Protein AF-A0A9J6FAS6-F1 (afdb_monomer)

Radius of gyration: 28.29 Å; Cα contacts (8 Å, |Δi|>4): 16; chains: 1; bounding box: 82×71×47 Å

Secondary structure (DSSP, 8-state):
-----------------S-S---GGG--TTTS-TTT-S----SS-SS-SSPPGGGGGGGGG-PPPHHHHHHHHHHHHHH-PSS--------SHHHHTGGGG--------------

pLDDT: mean 72.83, std 25.68, range [26.97, 98.38]

Mean predicted aligned error: 15.46 Å

Structure (mmCIF, N/CA/C/O backbone):
data_AF-A0A9J6FAS6-F1
#
_entry.id   AF-A0A9J6FAS6-F1
#
loop_
_atom_site.group_PDB
_atom_site.id
_atom_site.type_symbol
_atom_site.label_atom_id
_atom_site.label_alt_id
_atom_site.label_comp_id
_atom_site.label_asym_id
_atom_site.label_entity_id
_atom_site.label_seq_id
_atom_site.pdbx_PDB_ins_code
_atom_site.Cartn_x
_atom_site.Cartn_y
_atom_site.Cartn_z
_atom_site.occupancy
_atom_site.B_iso_or_equiv
_atom_site.auth_seq_id
_atom_site.auth_comp_id
_atom_site.auth_asym_id
_atom_site.auth_atom_id
_atom_site.pdbx_PDB_model_num
ATOM 1 N N . MET A 1 1 ? -60.799 27.774 21.006 1.00 33.34 1 MET A N 1
ATOM 2 C CA . MET A 1 1 ? -61.215 27.106 22.258 1.00 33.34 1 MET A CA 1
ATOM 3 C C . MET A 1 1 ? -61.602 25.687 21.868 1.00 33.34 1 MET A C 1
ATOM 5 O O . MET A 1 1 ? -62.502 25.570 21.056 1.00 33.34 1 MET A O 1
ATOM 9 N N . CYS A 1 2 ? -60.931 24.598 22.231 1.00 26.97 2 CYS A N 1
ATOM 10 C CA . CYS A 1 2 ? -59.870 24.310 23.202 1.00 26.97 2 CYS A CA 1
ATOM 11 C C . CYS A 1 2 ? -58.965 23.235 22.555 1.00 26.97 2 CYS A C 1
ATOM 13 O O . CYS A 1 2 ? -59.469 22.343 21.884 1.00 26.97 2 CYS A O 1
ATOM 15 N N . ASP A 1 3 ? -57.662 23.472 22.449 1.00 27.91 3 ASP A N 1
ATOM 16 C CA . ASP A 1 3 ? -56.628 23.131 23.443 1.00 27.91 3 ASP A CA 1
ATOM 17 C C . ASP A 1 3 ? -56.068 21.719 23.192 1.00 27.91 3 ASP A C 1
ATOM 19 O O . ASP A 1 3 ? -56.633 20.706 23.597 1.00 27.91 3 ASP A O 1
ATOM 23 N N . LEU A 1 4 ? -54.976 21.681 22.423 1.00 36.38 4 LEU A N 1
ATOM 24 C CA . LEU A 1 4 ? -54.203 20.486 22.104 1.00 36.38 4 LEU A CA 1
ATOM 25 C C . LEU A 1 4 ? -52.905 20.543 22.915 1.00 36.38 4 LEU A C 1
ATOM 27 O O . LEU A 1 4 ? -51.824 20.819 22.400 1.00 36.38 4 LEU A O 1
ATOM 31 N N . SER A 1 5 ? -53.032 20.347 24.219 1.00 35.84 5 SER A N 1
ATOM 32 C CA . SER A 1 5 ? -51.909 20.202 25.129 1.00 35.84 5 SER A CA 1
ATOM 33 C C . SER A 1 5 ? -51.978 18.810 25.746 1.00 35.84 5 SER A C 1
ATOM 35 O O . SER A 1 5 ? -52.848 18.537 26.557 1.00 35.84 5 SER A O 1
ATOM 37 N N . LEU A 1 6 ? -51.073 17.911 25.340 1.00 36.94 6 LEU A N 1
ATOM 38 C CA . LEU A 1 6 ? -50.479 16.923 26.243 1.00 36.94 6 LEU A CA 1
ATOM 39 C C . LEU A 1 6 ? -49.235 16.279 25.600 1.00 36.94 6 LEU A C 1
ATOM 41 O O . LEU A 1 6 ? -49.314 15.579 24.595 1.00 36.94 6 LEU A O 1
ATOM 45 N N . LEU A 1 7 ? -48.102 16.498 26.276 1.00 38.00 7 LEU A N 1
ATOM 46 C CA . LEU A 1 7 ? -46.888 15.671 26.288 1.00 38.00 7 LEU A CA 1
ATOM 47 C C . LEU A 1 7 ? -45.908 15.789 25.106 1.00 38.00 7 LEU A C 1
ATOM 49 O O . LEU A 1 7 ? -45.524 14.804 24.487 1.00 38.00 7 LEU A O 1
ATOM 53 N N . CYS A 1 8 ? -45.344 16.985 24.924 1.00 27.95 8 CYS A N 1
ATOM 54 C CA . CYS A 1 8 ? -43.930 17.105 24.553 1.00 27.95 8 CYS A CA 1
ATOM 55 C C . CYS A 1 8 ? -43.226 17.974 25.604 1.00 27.95 8 CYS A C 1
ATOM 57 O O . CYS A 1 8 ? -43.076 19.187 25.467 1.00 27.95 8 CYS A O 1
ATOM 59 N N . GLY A 1 9 ? -42.903 17.342 26.733 1.00 29.62 9 GLY A N 1
ATOM 60 C CA . GLY A 1 9 ? -42.184 17.959 27.837 1.00 29.62 9 GLY A CA 1
ATOM 61 C C . GLY A 1 9 ? -40.688 18.019 27.549 1.00 29.62 9 GLY A C 1
ATOM 62 O O . GLY A 1 9 ? -40.004 17.006 27.606 1.00 29.62 9 GLY A O 1
ATOM 63 N N . ALA A 1 10 ? -40.214 19.232 27.274 1.00 37.62 10 ALA A N 1
ATOM 64 C CA . ALA A 1 10 ? -38.927 19.771 27.704 1.00 37.62 10 ALA A CA 1
ATOM 65 C C . ALA A 1 10 ? -37.673 18.887 27.520 1.00 37.62 10 ALA A C 1
ATOM 67 O O . ALA A 1 10 ? -37.137 18.323 28.469 1.00 37.62 10 ALA A O 1
ATOM 68 N N . ALA A 1 11 ? -37.081 18.953 26.329 1.00 37.53 11 ALA A N 1
ATOM 69 C CA . ALA A 1 11 ? -35.626 18.969 26.202 1.00 37.53 11 ALA A CA 1
ATOM 70 C C . ALA A 1 11 ? -35.247 20.081 25.219 1.00 37.53 11 ALA A C 1
ATOM 72 O O . ALA A 1 11 ? -35.283 19.922 24.004 1.00 37.53 11 ALA A O 1
ATOM 73 N N . GLN A 1 12 ? -35.016 21.246 25.819 1.00 36.06 12 GLN A N 1
ATOM 74 C CA . GLN A 1 12 ? -34.315 22.436 25.342 1.00 36.06 12 GLN A CA 1
ATOM 75 C C . GLN A 1 12 ? -33.721 22.349 23.931 1.00 36.06 12 GLN A C 1
ATOM 77 O O . GLN A 1 12 ? -32.871 21.510 23.631 1.00 36.06 12 GLN A O 1
ATOM 82 N N . GLY A 1 13 ? -34.136 23.309 23.105 1.00 38.50 13 GLY A N 1
ATOM 83 C CA . GLY A 1 13 ? -33.639 23.517 21.760 1.00 38.50 13 GLY A CA 1
ATOM 84 C C . GLY A 1 13 ? -32.120 23.435 21.663 1.00 38.50 13 GLY A C 1
ATOM 85 O O . GLY A 1 13 ? -31.380 24.181 22.300 1.00 38.50 13 GLY A O 1
ATOM 86 N N . LYS A 1 14 ? -31.675 22.555 20.777 1.00 34.41 14 LYS A N 1
ATOM 87 C CA . LYS A 1 14 ? -30.473 22.771 19.992 1.00 34.41 14 LYS A CA 1
ATOM 88 C C . LYS A 1 14 ? -30.891 22.554 18.554 1.00 34.41 14 LYS A C 1
ATOM 90 O O . LYS A 1 14 ? -31.167 21.435 18.133 1.00 34.41 14 LYS A O 1
ATOM 95 N N . THR A 1 15 ? -30.998 23.658 17.826 1.00 30.41 15 THR A N 1
ATOM 96 C CA . THR A 1 15 ? -30.795 23.666 16.382 1.00 30.41 15 THR A CA 1
ATOM 97 C C . THR A 1 15 ? -29.662 22.696 16.072 1.00 30.41 15 THR A C 1
ATOM 99 O O . THR A 1 15 ? -28.583 22.812 16.656 1.00 30.41 15 THR A O 1
ATOM 102 N N . PHE A 1 16 ? -29.925 21.703 15.223 1.00 35.41 16 PHE A N 1
ATOM 103 C CA . PHE A 1 16 ? -28.904 20.783 14.738 1.00 35.41 16 PHE A CA 1
ATOM 104 C C . PHE A 1 16 ? -27.996 21.586 13.801 1.00 35.41 16 PHE A C 1
ATOM 106 O O . PHE A 1 16 ? -28.146 21.589 12.583 1.00 35.41 16 PHE A O 1
ATOM 113 N N . GLU A 1 17 ? -27.129 22.399 14.397 1.00 33.84 17 GLU A N 1
ATOM 114 C CA . GLU A 1 17 ? -26.120 23.155 13.691 1.00 33.84 17 GLU A CA 1
ATOM 115 C C . GLU A 1 17 ? -25.129 22.122 13.165 1.00 33.84 17 GLU A C 1
ATOM 117 O O . GLU A 1 17 ? -24.425 21.457 13.927 1.00 33.84 17 GLU A O 1
ATOM 122 N N . ALA A 1 18 ? -25.126 21.942 11.846 1.00 38.25 18 ALA A N 1
ATOM 123 C CA . ALA A 1 18 ? -24.199 21.103 11.101 1.00 38.25 18 ALA A CA 1
ATOM 124 C C . ALA A 1 18 ? -22.767 21.676 11.160 1.00 38.25 18 ALA A C 1
ATOM 126 O O . ALA A 1 18 ? -22.158 22.000 10.141 1.00 38.25 18 ALA A O 1
ATOM 127 N N . ARG A 1 19 ? -22.241 21.870 12.372 1.00 38.19 19 ARG A N 1
ATOM 128 C CA . ARG A 1 19 ? -20.938 22.481 12.627 1.00 38.19 19 ARG A CA 1
ATOM 129 C C . ARG A 1 19 ? -20.205 21.899 13.833 1.00 38.19 19 ARG A C 1
ATOM 131 O O . ARG A 1 19 ? -19.267 22.515 14.335 1.00 38.19 19 ARG A O 1
ATOM 138 N N . GLU A 1 20 ? -20.519 20.677 14.246 1.00 44.28 20 GLU A N 1
ATOM 139 C CA . GLU A 1 20 ? -19.488 19.875 14.901 1.00 44.28 20 GLU A CA 1
ATOM 140 C C . GLU A 1 20 ? -18.571 19.340 13.801 1.00 44.28 20 GLU A C 1
ATOM 142 O O . GLU A 1 20 ? -18.921 18.433 13.050 1.00 44.28 20 GLU A O 1
ATOM 147 N N . LYS A 1 21 ? -17.402 19.973 13.644 1.00 41.59 21 LYS A N 1
ATOM 148 C CA . LYS A 1 21 ? -16.320 19.463 12.796 1.00 41.59 21 LYS A CA 1
ATOM 149 C C . LYS A 1 21 ? -16.129 17.980 13.125 1.00 41.59 21 LYS A C 1
ATOM 151 O O . LYS A 1 21 ? -15.761 17.664 14.255 1.00 41.59 21 LYS A O 1
ATOM 156 N N . CYS A 1 22 ? -16.344 17.093 12.152 1.00 39.12 22 CYS A N 1
ATOM 157 C CA . CYS A 1 22 ? -15.929 15.695 12.233 1.00 39.12 22 CYS A CA 1
ATOM 158 C C . CYS A 1 22 ? -14.404 15.645 12.372 1.00 39.12 22 CYS A C 1
ATOM 160 O O . CYS A 1 22 ? -13.681 15.542 11.385 1.00 39.12 22 CYS A O 1
ATOM 162 N N . HIS A 1 23 ? -13.909 15.771 13.600 1.00 47.03 23 HIS A N 1
ATOM 163 C CA . HIS A 1 23 ? -12.532 15.467 13.929 1.00 47.03 23 HIS A CA 1
ATOM 164 C C . HIS A 1 23 ? -12.487 13.983 14.318 1.00 47.03 23 HIS A C 1
ATOM 166 O O . HIS A 1 23 ? -13.136 13.596 15.295 1.00 47.03 23 HIS A O 1
ATOM 172 N N . PRO A 1 24 ? -11.766 13.130 13.573 1.00 49.72 24 PRO A N 1
ATOM 173 C CA . PRO A 1 24 ? -11.786 11.678 13.769 1.00 49.72 24 PRO A CA 1
ATOM 174 C C . PRO A 1 24 ? -11.227 11.212 15.123 1.00 49.72 24 PRO A C 1
ATOM 176 O O . PRO A 1 24 ? -11.380 10.054 15.489 1.00 49.72 24 PRO A O 1
ATOM 179 N N . SER A 1 25 ? -10.632 12.111 15.910 1.00 53.31 25 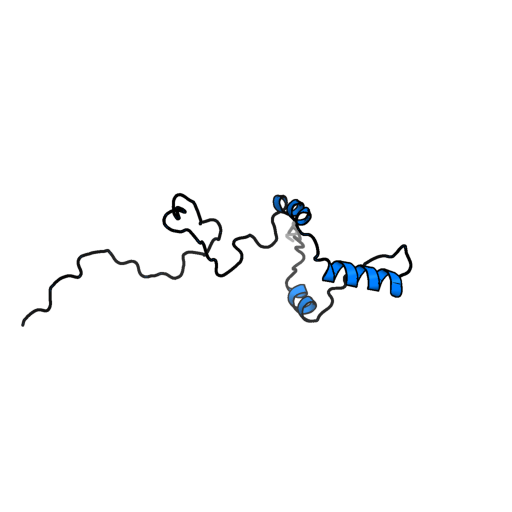SER A N 1
ATOM 180 C CA . SER A 1 25 ? -10.036 11.809 17.217 1.00 53.31 25 SER A CA 1
ATOM 181 C C . SER A 1 25 ? -11.031 11.737 18.388 1.00 53.31 25 SER A C 1
ATOM 183 O O . SER A 1 25 ? -10.603 11.723 19.539 1.00 53.31 25 SER A O 1
ATOM 185 N N . LEU A 1 26 ? -12.344 11.783 18.140 1.00 55.09 26 LEU A N 1
ATOM 186 C CA . LEU A 1 26 ? -13.363 11.906 19.199 1.00 55.09 26 LEU A CA 1
ATOM 187 C C . LEU A 1 26 ? -14.007 10.580 19.625 1.00 55.09 26 LEU A C 1
ATOM 189 O O . LEU A 1 26 ? -14.840 10.574 20.536 1.00 55.09 26 LEU A O 1
ATOM 193 N N . ALA A 1 27 ? -13.625 9.465 19.005 1.00 64.12 27 ALA A N 1
ATOM 194 C CA . ALA A 1 27 ? -14.034 8.142 19.452 1.00 64.12 27 ALA A CA 1
ATOM 195 C C . ALA A 1 27 ? -13.235 7.747 20.705 1.00 64.12 27 ALA A C 1
ATOM 197 O O . ALA A 1 27 ? -12.209 7.083 20.619 1.00 64.12 27 ALA A O 1
ATOM 198 N N . SER A 1 28 ? -13.676 8.215 21.873 1.00 74.44 28 SER A N 1
ATOM 199 C CA . SER A 1 28 ? -13.130 7.782 23.161 1.00 74.44 28 SER A CA 1
ATOM 200 C C . SER A 1 28 ? -14.017 6.709 23.781 1.00 74.44 28 SER A C 1
ATOM 202 O O . SER A 1 28 ? -15.242 6.795 23.691 1.00 74.44 28 SER A O 1
ATOM 204 N N . GLU A 1 29 ? -13.412 5.746 24.477 1.00 82.19 29 GLU A N 1
ATOM 205 C CA . GLU A 1 29 ? -14.135 4.678 25.188 1.00 82.19 29 GLU A CA 1
A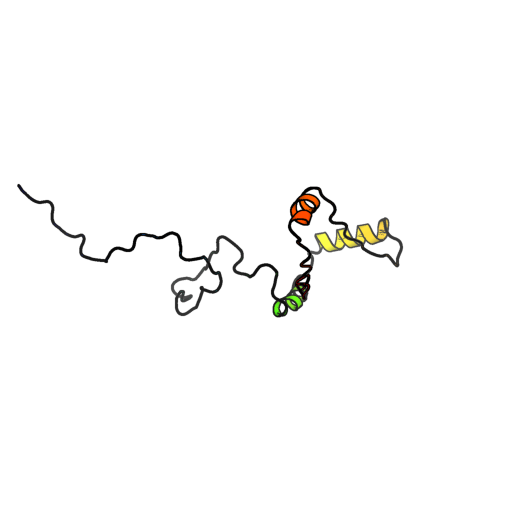TOM 206 C C . GLU A 1 29 ? -15.156 5.233 26.191 1.00 82.19 29 GLU A C 1
ATOM 208 O O . GLU A 1 29 ? -16.245 4.692 26.345 1.00 82.19 29 GLU A O 1
ATOM 213 N N . LYS A 1 30 ? -14.856 6.384 26.811 1.00 87.62 30 LYS A N 1
ATOM 214 C CA . LYS A 1 30 ? -15.785 7.077 27.720 1.00 87.62 3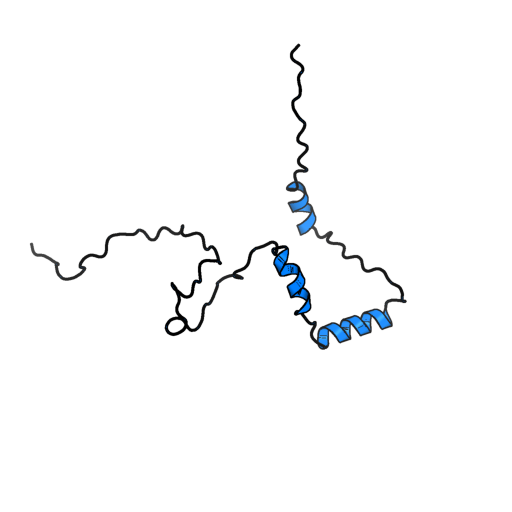0 LYS A CA 1
ATOM 215 C C . LYS A 1 30 ? -17.088 7.493 27.033 1.00 87.62 30 LYS A C 1
ATOM 217 O O . LYS A 1 30 ? -18.127 7.548 27.682 1.00 87.62 30 LYS A O 1
ATOM 222 N N . ARG A 1 31 ? -17.028 7.849 25.745 1.00 90.25 31 ARG A N 1
ATOM 223 C CA . ARG A 1 31 ? -18.185 8.314 24.965 1.00 90.25 31 ARG A CA 1
ATOM 224 C C . ARG A 1 31 ? -18.849 7.176 24.193 1.00 90.25 31 ARG A C 1
ATOM 226 O O . ARG A 1 31 ? -20.066 7.197 24.030 1.00 90.25 31 ARG A O 1
ATOM 233 N N . TYR A 1 32 ? -18.062 6.198 23.755 1.00 90.75 32 TYR A N 1
ATOM 234 C CA . TYR A 1 32 ? -18.516 5.047 22.984 1.00 90.75 32 TYR A CA 1
ATOM 235 C C . TYR A 1 32 ? -17.967 3.749 23.596 1.00 90.75 32 TYR A C 1
ATOM 237 O O . TYR A 1 32 ? -16.988 3.203 23.087 1.00 90.75 32 TYR A O 1
ATOM 245 N N . PRO A 1 33 ? -18.566 3.269 24.702 1.00 93.12 33 PRO A N 1
ATOM 246 C CA . PRO A 1 33 ? -18.175 2.003 25.316 1.00 93.12 33 PRO A CA 1
ATOM 247 C C . PRO A 1 33 ? -18.508 0.825 24.394 1.00 93.12 33 PRO A C 1
ATOM 249 O O . PRO A 1 33 ? -19.561 0.819 23.746 1.00 93.12 33 PRO A O 1
ATOM 252 N N . SER A 1 34 ? -17.626 -0.174 24.342 1.00 92.88 34 SER A N 1
ATOM 253 C CA . SER A 1 34 ? -17.723 -1.310 23.415 1.00 92.88 34 SER A CA 1
ATOM 254 C C . SER A 1 34 ? -18.925 -2.214 23.699 1.00 92.88 34 SER A C 1
ATOM 256 O O . SER A 1 34 ? -19.476 -2.791 22.764 1.00 92.88 34 SER A O 1
ATOM 258 N N . GLU A 1 35 ? -19.403 -2.275 24.948 1.00 94.25 35 GLU A N 1
ATOM 259 C CA . GLU A 1 35 ? -20.595 -3.045 25.324 1.00 94.25 35 GLU A CA 1
ATOM 260 C C . GLU A 1 35 ? -21.864 -2.501 24.655 1.00 94.25 35 GLU A C 1
ATOM 262 O O . GLU A 1 35 ? -22.795 -3.251 24.367 1.00 94.25 35 GLU A O 1
ATOM 267 N N . ARG A 1 36 ? -21.908 -1.186 24.402 1.00 95.88 36 ARG A N 1
ATOM 268 C CA . ARG A 1 36 ? -23.055 -0.506 23.781 1.00 95.88 36 ARG A CA 1
ATOM 269 C C . ARG A 1 36 ? -22.832 -0.205 22.301 1.00 95.88 36 ARG A C 1
ATOM 271 O O . ARG A 1 36 ? -23.790 -0.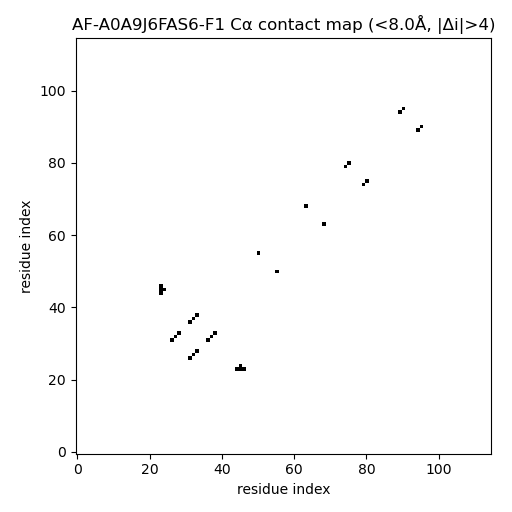191 21.532 1.00 95.88 36 ARG A O 1
ATOM 278 N N . PHE A 1 37 ? -21.587 0.053 21.912 1.00 94.06 37 PHE A N 1
ATOM 279 C CA . PHE A 1 37 ? -21.180 0.399 20.554 1.00 94.06 37 PHE A CA 1
ATOM 280 C C . PHE A 1 37 ? -20.105 -0.587 20.071 1.00 94.06 37 PHE A C 1
ATOM 282 O O . PHE A 1 37 ? -18.933 -0.223 19.983 1.00 94.06 37 PHE A O 1
ATOM 289 N N . PRO A 1 38 ? -20.482 -1.836 19.740 1.00 93.81 38 PRO A N 1
ATOM 290 C CA . PRO A 1 38 ? -19.525 -2.878 19.359 1.00 93.81 38 PRO A CA 1
ATOM 291 C C . PRO A 1 38 ? -18.829 -2.599 18.019 1.00 93.81 38 PRO A C 1
ATOM 293 O O . PRO A 1 38 ? -17.798 -3.195 17.718 1.00 93.81 38 PRO A O 1
ATOM 296 N N . VAL A 1 39 ? -19.392 -1.704 17.201 1.00 94.06 39 VAL A N 1
ATOM 297 C CA . VAL A 1 39 ? -18.851 -1.315 15.898 1.00 94.06 39 VAL A CA 1
ATOM 298 C C . VAL A 1 39 ? -18.880 0.203 15.767 1.00 94.06 39 VAL A C 1
ATOM 300 O O . VAL A 1 39 ? -19.935 0.826 15.893 1.00 94.06 39 VAL A O 1
ATOM 303 N N . LEU A 1 40 ? -17.723 0.788 15.453 1.00 91.69 40 LEU A N 1
ATOM 304 C CA . LEU A 1 40 ? -17.591 2.193 15.078 1.00 91.69 40 LEU A CA 1
ATOM 305 C C . LEU A 1 40 ? -17.360 2.289 13.569 1.00 91.69 40 LEU A C 1
ATOM 307 O O . LEU A 1 40 ? -16.288 1.955 13.070 1.00 91.69 40 LEU A O 1
ATOM 311 N N . ALA A 1 41 ? -18.383 2.734 12.842 1.00 93.00 41 ALA A N 1
ATOM 312 C CA . ALA A 1 41 ? -18.315 2.937 11.401 1.00 93.00 41 ALA A CA 1
ATOM 313 C C . ALA A 1 41 ? -18.085 4.419 11.081 1.00 93.00 41 ALA A C 1
ATOM 315 O O . ALA A 1 41 ? -18.844 5.283 11.518 1.00 93.00 41 ALA A O 1
ATOM 316 N N . PHE A 1 42 ? -17.049 4.710 10.295 1.00 89.44 42 PHE A N 1
ATOM 317 C CA . PHE A 1 42 ? -16.696 6.065 9.879 1.00 89.44 42 PHE A CA 1
ATOM 318 C C . PHE A 1 42 ? -16.933 6.240 8.377 1.00 89.44 42 PHE A C 1
ATOM 320 O O . PHE A 1 42 ? -16.626 5.352 7.587 1.00 89.44 42 PHE A O 1
ATOM 327 N N . VAL A 1 43 ? -17.446 7.408 7.976 1.00 91.94 43 VAL A N 1
ATOM 328 C CA . VAL A 1 43 ? -17.676 7.754 6.556 1.00 91.94 43 VAL A CA 1
AT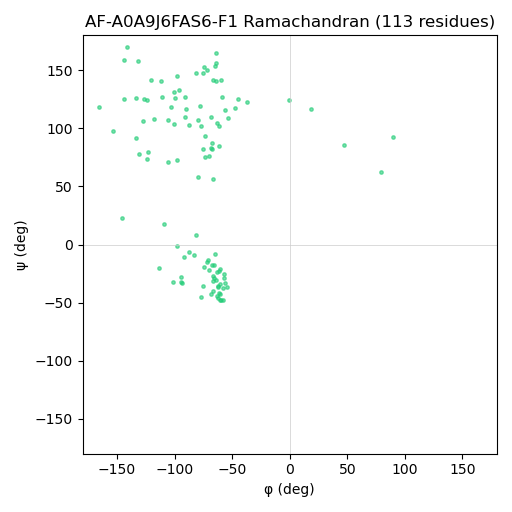OM 329 C C . VAL A 1 43 ? -16.354 7.964 5.797 1.00 91.94 43 VAL A C 1
ATOM 331 O O . VAL A 1 43 ? -16.302 7.831 4.578 1.00 91.94 43 VAL A O 1
ATOM 334 N N . GLY A 1 44 ? -15.270 8.264 6.514 1.00 90.06 44 GLY A N 1
ATOM 335 C CA . GLY A 1 44 ? -13.916 8.368 5.978 1.00 90.06 44 GLY A CA 1
ATOM 336 C C . GLY A 1 44 ? -12.896 7.786 6.950 1.00 90.06 44 GLY A C 1
ATOM 337 O O . GLY A 1 44 ? -13.226 7.485 8.097 1.00 90.06 44 GLY A O 1
ATOM 338 N N . ALA A 1 45 ? -11.652 7.628 6.495 1.00 89.50 45 ALA A N 1
ATOM 339 C CA . ALA A 1 45 ? -10.584 7.093 7.332 1.00 89.50 45 ALA A CA 1
ATOM 340 C C . ALA A 1 45 ? -10.386 7.977 8.580 1.00 89.50 45 ALA A C 1
ATOM 342 O O . ALA A 1 45 ? -10.186 9.187 8.432 1.00 89.50 45 ALA A O 1
ATOM 343 N N . PRO A 1 46 ? -10.413 7.409 9.800 1.00 90.38 46 PRO A N 1
ATOM 344 C CA . PRO A 1 46 ? -10.224 8.170 11.026 1.00 90.38 46 PRO A CA 1
ATOM 345 C C . PRO A 1 46 ? -8.733 8.443 11.283 1.00 90.38 46 PRO A C 1
ATOM 347 O O . PRO A 1 46 ? -8.172 8.048 12.299 1.00 90.38 46 PRO A O 1
ATOM 350 N N . ALA A 1 47 ? -8.073 9.094 10.329 1.00 88.88 47 ALA A N 1
ATOM 351 C CA . ALA A 1 47 ? -6.647 9.378 10.355 1.00 88.88 47 ALA A CA 1
ATOM 352 C C . ALA A 1 47 ? -6.353 10.746 9.730 1.00 88.88 47 ALA A C 1
ATOM 354 O O . ALA A 1 47 ? -7.138 11.281 8.947 1.00 88.88 47 ALA A O 1
ATOM 355 N N . ASN A 1 48 ? -5.198 11.308 10.076 1.00 89.12 48 ASN A N 1
ATOM 356 C CA . ASN A 1 48 ? -4.724 12.555 9.487 1.00 89.12 48 ASN A CA 1
ATOM 357 C C . ASN A 1 48 ? -4.186 12.328 8.067 1.00 89.12 48 ASN A C 1
ATOM 359 O O . ASN A 1 48 ? -3.591 11.288 7.773 1.00 89.12 48 ASN A O 1
ATOM 363 N N . PHE A 1 49 ? -4.359 13.337 7.210 1.00 87.38 49 PHE A N 1
ATOM 364 C CA . PHE A 1 49 ? -3.723 13.415 5.899 1.00 87.38 49 PHE A CA 1
ATOM 365 C C . PHE A 1 49 ? -2.982 14.758 5.758 1.00 87.38 49 PHE A C 1
ATOM 367 O O . PHE A 1 49 ? -3.621 15.802 5.914 1.00 87.38 49 PHE A O 1
ATOM 374 N N . PRO A 1 50 ? -1.675 14.771 5.430 1.00 91.88 50 PRO A N 1
ATOM 375 C CA . PRO A 1 50 ? -0.788 13.616 5.253 1.00 91.88 50 PRO A CA 1
ATOM 376 C C . PRO A 1 50 ? -0.577 12.799 6.538 1.00 91.88 50 PRO A C 1
ATOM 378 O O . PRO A 1 50 ? -0.895 13.253 7.637 1.00 91.88 50 PRO A O 1
ATOM 381 N N . VAL A 1 51 ? -0.045 11.583 6.387 1.00 92.81 51 VAL A N 1
ATOM 382 C CA . VAL A 1 51 ? 0.300 10.717 7.523 1.00 92.81 51 VAL A CA 1
ATOM 383 C C . VAL A 1 51 ? 1.330 11.402 8.431 1.00 92.81 51 VAL A C 1
ATOM 385 O O . VAL A 1 51 ? 2.229 12.094 7.955 1.00 92.81 51 VAL A O 1
ATOM 388 N N . GLN A 1 52 ? 1.186 11.220 9.744 1.00 93.31 52 GLN A N 1
ATOM 389 C CA . GLN A 1 52 ? 2.122 11.754 10.735 1.00 93.31 52 GLN A CA 1
ATOM 390 C C . GLN A 1 52 ? 3.453 10.989 10.711 1.00 93.31 52 GLN A C 1
ATOM 392 O O . GLN A 1 52 ? 3.479 9.796 10.399 1.00 93.31 52 GLN A O 1
ATOM 397 N N . GLN A 1 53 ? 4.549 11.668 11.057 1.00 95.44 53 GLN A N 1
ATOM 398 C CA . GLN A 1 53 ? 5.911 11.130 10.967 1.00 95.44 53 GLN A CA 1
ATOM 399 C C . GLN A 1 53 ? 6.083 9.841 11.784 1.00 95.44 53 GLN A C 1
ATOM 401 O O . GLN A 1 53 ? 6.744 8.903 11.344 1.00 95.44 53 GLN A O 1
ATOM 406 N N . GLU A 1 54 ? 5.444 9.777 12.949 1.00 95.88 54 GLU A N 1
ATOM 407 C CA . GLU A 1 54 ? 5.511 8.660 13.892 1.00 95.88 54 GLU A CA 1
ATOM 408 C C . GLU A 1 54 ? 4.879 7.388 13.308 1.00 95.88 54 GLU A C 1
ATOM 410 O O . GLU A 1 54 ? 5.303 6.275 13.611 1.00 95.88 54 GLU A O 1
ATOM 415 N N . ASN A 1 55 ? 3.901 7.551 12.412 1.00 95.44 55 ASN A N 1
ATOM 416 C CA . ASN A 1 55 ? 3.172 6.448 11.793 1.00 95.44 55 ASN A CA 1
ATOM 417 C C . ASN A 1 55 ? 3.857 5.908 10.528 1.00 95.44 55 ASN A C 1
ATOM 419 O O . ASN A 1 55 ? 3.421 4.889 9.997 1.00 95.44 55 ASN A O 1
ATOM 423 N N . LEU A 1 56 ? 4.933 6.537 10.036 1.00 95.88 56 LEU A N 1
ATOM 424 C CA . LEU A 1 56 ? 5.613 6.091 8.811 1.00 95.88 56 LEU A CA 1
ATOM 425 C C . LEU A 1 56 ? 6.195 4.680 8.932 1.00 95.88 56 LEU A C 1
ATOM 427 O O . LEU A 1 56 ? 6.161 3.913 7.969 1.00 95.88 56 LEU A O 1
ATOM 431 N N . ALA A 1 57 ? 6.689 4.314 10.117 1.00 97.38 57 ALA A N 1
ATOM 432 C CA . ALA A 1 57 ? 7.246 2.987 10.366 1.00 97.38 57 ALA A CA 1
ATOM 433 C C . ALA A 1 57 ? 6.202 1.865 10.206 1.00 97.38 57 ALA A C 1
ATOM 435 O O . ALA A 1 57 ? 6.562 0.733 9.879 1.00 97.38 57 ALA A O 1
ATOM 436 N N . LEU A 1 58 ? 4.907 2.175 10.357 1.00 97.00 58 LEU A N 1
ATOM 437 C CA . LEU A 1 58 ? 3.825 1.192 10.252 1.00 97.00 58 LEU A CA 1
ATOM 438 C C . LEU A 1 58 ? 3.675 0.613 8.840 1.00 97.00 58 LEU A C 1
ATOM 440 O O . LEU A 1 58 ? 3.105 -0.467 8.686 1.00 97.00 58 LEU A O 1
ATOM 444 N N . GLN A 1 59 ? 4.240 1.266 7.817 1.00 97.44 59 GLN A N 1
ATOM 445 C CA . GLN A 1 59 ? 4.273 0.732 6.455 1.00 97.44 59 GLN A CA 1
ATOM 446 C C . GLN A 1 59 ? 4.949 -0.651 6.387 1.00 97.44 59 GLN A C 1
ATOM 448 O O . GLN A 1 59 ? 4.618 -1.438 5.504 1.00 97.44 59 GLN A O 1
ATOM 453 N N . ALA A 1 60 ? 5.839 -0.989 7.331 1.00 96.94 60 ALA A N 1
ATOM 454 C CA . ALA A 1 60 ? 6.474 -2.306 7.418 1.00 96.94 60 ALA A CA 1
ATOM 455 C C . ALA A 1 60 ? 5.475 -3.460 7.641 1.00 96.94 60 ALA A C 1
ATOM 457 O O . ALA A 1 60 ? 5.770 -4.603 7.296 1.00 96.94 60 ALA A O 1
ATOM 458 N N . HIS A 1 61 ? 4.286 -3.174 8.179 1.00 97.62 61 HIS A N 1
ATOM 459 C CA . HIS A 1 61 ? 3.223 -4.166 8.351 1.00 97.62 61 HIS A CA 1
ATOM 460 C C . HIS A 1 61 ? 2.385 -4.371 7.081 1.00 97.62 61 HIS A C 1
ATOM 462 O O . HIS A 1 61 ? 1.589 -5.308 7.012 1.00 97.62 61 HIS A O 1
ATOM 468 N N . LEU A 1 62 ? 2.565 -3.531 6.057 1.00 97.25 62 LEU A N 1
ATOM 469 C CA . LEU A 1 62 ? 1.879 -3.670 4.780 1.00 97.25 62 LEU A CA 1
ATOM 470 C C . LEU A 1 62 ? 2.678 -4.603 3.865 1.00 97.25 62 LEU A C 1
ATOM 472 O O . LEU A 1 62 ? 3.673 -4.217 3.253 1.00 97.25 62 LEU A O 1
ATOM 476 N N . SER A 1 63 ? 2.203 -5.841 3.749 1.00 96.88 63 SER A N 1
ATOM 477 C CA . SER A 1 63 ? 2.741 -6.828 2.811 1.00 96.88 63 SER A CA 1
ATOM 478 C C . SER A 1 63 ? 1.919 -6.859 1.525 1.00 96.88 63 SER A C 1
ATOM 480 O O . SER A 1 63 ? 0.689 -6.918 1.559 1.00 96.88 63 SER A O 1
ATOM 482 N N . TRP A 1 64 ? 2.594 -6.836 0.373 1.00 97.56 64 TRP A N 1
ATOM 483 C CA . TRP A 1 64 ? 1.937 -7.066 -0.913 1.00 97.56 64 TRP A CA 1
ATOM 484 C C . TRP A 1 64 ? 1.381 -8.488 -0.973 1.00 97.56 64 TRP A C 1
ATOM 486 O O . TRP A 1 64 ? 2.049 -9.428 -0.551 1.00 97.56 64 TRP A O 1
ATOM 496 N N . SER A 1 65 ? 0.192 -8.660 -1.554 1.00 98.00 65 SER A N 1
ATOM 497 C CA . SER A 1 65 ? -0.333 -10.001 -1.814 1.00 98.00 65 SER A CA 1
ATOM 498 C C . SER A 1 65 ? 0.531 -10.739 -2.838 1.00 98.00 65 SER A C 1
ATOM 500 O O . SER A 1 65 ? 1.134 -10.123 -3.728 1.00 98.00 65 SER A O 1
ATOM 502 N N . ASP A 1 66 ? 0.530 -12.071 -2.773 1.00 98.31 66 ASP A N 1
ATOM 503 C CA . ASP A 1 66 ? 1.310 -12.917 -3.684 1.00 98.31 66 ASP A CA 1
ATOM 504 C C . ASP A 1 66 ? 1.009 -12.618 -5.156 1.00 98.31 66 ASP A C 1
ATOM 506 O O . ASP A 1 66 ? 1.906 -12.581 -5.997 1.00 98.31 66 ASP A O 1
ATOM 510 N N . ALA A 1 67 ? -0.251 -12.315 -5.477 1.00 98.31 67 ALA A N 1
ATOM 511 C CA . ALA A 1 67 ? -0.672 -11.970 -6.830 1.00 98.31 67 ALA A CA 1
ATOM 512 C C . ALA A 1 67 ? -0.003 -10.690 -7.367 1.00 98.31 67 ALA A C 1
ATOM 514 O O . ALA A 1 67 ? 0.280 -10.593 -8.564 1.00 98.31 67 ALA A O 1
ATOM 515 N N . VAL A 1 68 ? 0.221 -9.681 -6.521 1.00 98.06 68 VAL A N 1
ATOM 516 C CA . VAL A 1 68 ? 0.917 -8.443 -6.915 1.00 98.06 68 VAL A CA 1
ATOM 517 C C . VAL A 1 68 ? 2.417 -8.699 -6.990 1.00 98.06 68 VAL A C 1
ATOM 519 O O . VAL A 1 68 ? 3.059 -8.350 -7.983 1.00 98.06 68 VAL A O 1
ATOM 522 N N . LEU A 1 69 ? 2.962 -9.380 -5.982 1.00 98.12 69 LEU A N 1
ATOM 523 C CA . LEU A 1 69 ? 4.387 -9.670 -5.883 1.00 98.12 69 LEU A CA 1
ATOM 524 C C . LEU A 1 69 ? 4.886 -10.529 -7.054 1.00 98.12 69 LEU A C 1
ATOM 526 O O . LEU A 1 69 ? 5.933 -10.243 -7.636 1.00 98.12 69 LEU A O 1
ATOM 530 N N . ASN A 1 70 ? 4.118 -11.544 -7.452 1.00 98.38 70 ASN A N 1
ATOM 531 C CA . ASN A 1 70 ? 4.464 -12.419 -8.570 1.00 98.38 70 ASN A CA 1
ATOM 532 C C . ASN A 1 70 ? 4.444 -11.679 -9.910 1.00 98.38 70 ASN A C 1
ATOM 534 O O . ASN A 1 70 ? 5.361 -11.854 -10.714 1.00 98.38 70 ASN A O 1
ATOM 538 N N . ARG A 1 71 ? 3.463 -10.793 -10.133 1.00 98.25 71 ARG A N 1
ATOM 539 C CA . ARG A 1 71 ? 3.421 -9.941 -11.333 1.00 98.25 71 ARG A CA 1
ATOM 540 C C . ARG A 1 71 ? 4.618 -8.996 -11.398 1.00 98.25 71 ARG A C 1
ATOM 542 O O . ARG A 1 71 ? 5.263 -8.912 -12.440 1.00 98.25 71 ARG A O 1
ATOM 549 N N . ALA A 1 72 ? 4.966 -8.357 -10.282 1.00 97.38 72 ALA A N 1
ATOM 550 C CA . ALA A 1 72 ? 6.135 -7.486 -10.206 1.00 97.38 72 ALA A CA 1
ATOM 551 C C . ALA A 1 72 ? 7.437 -8.250 -10.503 1.00 97.38 72 ALA A C 1
ATOM 553 O O . ALA A 1 72 ? 8.231 -7.825 -11.340 1.00 97.38 72 ALA A O 1
ATOM 554 N N . ARG A 1 73 ? 7.635 -9.421 -9.882 1.00 97.00 73 ARG A N 1
ATOM 555 C CA . ARG A 1 73 ? 8.811 -10.275 -10.123 1.00 97.00 73 ARG A CA 1
ATOM 556 C C . ARG A 1 73 ? 8.905 -10.734 -11.574 1.00 97.00 73 ARG A C 1
ATOM 558 O O . ARG A 1 73 ? 9.994 -10.723 -12.142 1.00 97.00 73 ARG A O 1
ATOM 565 N N . HIS A 1 74 ? 7.785 -11.135 -12.173 1.00 98.12 74 HIS A N 1
ATOM 566 C CA . HIS A 1 74 ? 7.746 -11.537 -13.576 1.00 98.12 74 HIS A CA 1
ATOM 567 C C . HIS A 1 74 ? 8.133 -10.378 -14.502 1.00 98.12 74 HIS A C 1
ATOM 569 O O . HIS A 1 74 ? 8.981 -10.553 -15.374 1.00 98.12 74 HIS A O 1
ATOM 575 N N . PHE A 1 75 ? 7.582 -9.183 -14.273 1.00 97.88 75 PHE A N 1
ATOM 576 C CA . PHE A 1 75 ? 7.923 -7.987 -15.042 1.00 97.88 75 PHE A CA 1
ATOM 577 C C . PHE A 1 75 ? 9.413 -7.642 -14.936 1.00 97.88 75 PHE A C 1
ATOM 579 O O . PHE A 1 75 ? 10.078 -7.466 -15.953 1.00 97.88 75 PHE A O 1
ATOM 586 N N . ILE A 1 76 ? 9.965 -7.633 -13.718 1.00 97.25 76 ILE A N 1
ATOM 587 C CA . ILE A 1 76 ? 11.392 -7.362 -13.496 1.00 97.25 76 ILE A CA 1
ATOM 588 C C . ILE A 1 76 ? 12.254 -8.371 -14.263 1.00 97.25 76 ILE A C 1
ATOM 590 O O . ILE A 1 76 ? 13.165 -7.969 -14.974 1.00 97.25 76 ILE A O 1
ATOM 594 N N . ARG A 1 77 ? 11.947 -9.672 -14.171 1.00 96.62 77 ARG A N 1
ATOM 595 C CA . ARG A 1 77 ? 12.738 -10.734 -14.819 1.00 96.62 77 ARG A CA 1
ATOM 596 C C . ARG A 1 77 ? 12.683 -10.707 -16.345 1.00 96.62 77 ARG A C 1
ATOM 598 O O . ARG A 1 77 ? 13.629 -11.154 -16.981 1.00 96.62 77 ARG A O 1
ATOM 605 N N . THR A 1 78 ? 11.567 -10.269 -16.918 1.00 97.62 78 THR A N 1
ATOM 606 C CA . THR A 1 78 ? 11.341 -10.307 -18.373 1.00 97.62 78 THR A CA 1
ATOM 607 C C . THR A 1 78 ? 11.740 -9.014 -19.065 1.00 97.62 78 THR A C 1
ATOM 609 O O . THR A 1 78 ? 12.183 -9.052 -20.208 1.00 97.62 78 THR A O 1
ATOM 612 N N . SER A 1 79 ? 11.584 -7.878 -18.383 1.00 97.25 79 SER A N 1
ATOM 613 C CA . SER A 1 79 ? 11.672 -6.555 -19.007 1.00 97.25 79 SER A CA 1
ATOM 614 C C . SER A 1 79 ? 12.873 -5.736 -18.539 1.00 97.25 79 SER A C 1
ATOM 616 O O . SER A 1 79 ? 13.269 -4.804 -19.234 1.00 97.25 79 SER A O 1
ATOM 618 N N . LEU A 1 80 ? 13.469 -6.055 -17.383 1.00 96.88 80 LEU A N 1
ATOM 619 C CA . LEU A 1 80 ? 14.548 -5.265 -16.787 1.00 96.88 80 LEU A CA 1
ATOM 620 C C . LEU A 1 80 ? 15.822 -6.101 -16.621 1.00 96.88 80 LEU A C 1
ATOM 622 O O . LEU A 1 80 ? 15.788 -7.269 -16.244 1.00 96.88 80 LEU A O 1
ATOM 626 N N . ARG A 1 81 ? 16.978 -5.479 -16.868 1.00 94.31 81 ARG A N 1
ATOM 627 C CA . ARG A 1 81 ? 18.292 -6.048 -16.538 1.00 94.31 81 ARG A CA 1
ATOM 628 C C . ARG A 1 81 ? 18.791 -5.407 -15.248 1.00 94.31 81 ARG A C 1
ATOM 630 O O . ARG A 1 81 ? 18.728 -4.190 -15.111 1.00 94.31 81 ARG A O 1
ATOM 637 N N . ALA A 1 82 ? 19.246 -6.221 -14.300 1.00 92.50 82 ALA A N 1
ATOM 638 C CA . ALA A 1 82 ? 19.762 -5.734 -13.023 1.00 92.50 82 ALA A CA 1
ATOM 639 C C . ALA A 1 82 ? 21.231 -5.265 -13.143 1.00 92.50 82 ALA A C 1
ATOM 641 O O . ALA A 1 82 ? 21.983 -5.877 -13.904 1.00 92.50 82 ALA A O 1
ATOM 642 N N . PRO A 1 83 ? 21.662 -4.250 -12.366 1.00 94.31 83 PRO A N 1
ATOM 643 C CA . PRO A 1 83 ? 20.848 -3.393 -11.494 1.00 94.31 83 PRO A CA 1
ATOM 644 C C . PRO A 1 83 ? 20.021 -2.371 -12.296 1.00 94.31 83 PRO A C 1
ATOM 646 O O . PRO A 1 83 ? 20.415 -1.965 -13.384 1.00 94.31 83 PRO A O 1
ATOM 649 N N . PHE A 1 84 ? 18.882 -1.933 -11.751 1.00 96.31 84 PHE A N 1
ATOM 650 C CA . PHE A 1 84 ? 18.008 -0.938 -12.385 1.00 96.31 84 PHE A CA 1
ATOM 651 C C . PHE A 1 84 ? 17.602 0.168 -11.401 1.00 96.31 84 PHE A C 1
ATOM 653 O O . PHE A 1 84 ? 17.615 -0.035 -10.187 1.00 96.31 84 PHE A O 1
ATOM 660 N N . VAL A 1 85 ? 17.210 1.330 -11.934 1.00 96.69 85 VAL A N 1
ATOM 661 C CA . VAL A 1 85 ? 16.700 2.478 -11.165 1.00 96.69 85 VAL A CA 1
ATOM 662 C C . VAL A 1 85 ? 15.212 2.656 -11.457 1.00 96.69 85 VAL A C 1
ATOM 664 O O . VAL A 1 85 ? 14.809 2.738 -12.615 1.00 96.69 85 VAL A O 1
ATOM 667 N N . GLY A 1 86 ? 14.388 2.711 -10.409 1.00 94.38 86 GLY A N 1
ATOM 668 C CA . GLY A 1 86 ? 12.956 2.995 -10.522 1.00 94.38 86 GLY A CA 1
ATOM 669 C C . GLY A 1 86 ? 12.673 4.493 -10.414 1.00 94.38 86 GLY A C 1
ATOM 670 O O . GLY A 1 86 ? 13.083 5.124 -9.444 1.00 94.38 86 GLY A O 1
ATOM 671 N N . ILE A 1 87 ? 11.948 5.058 -11.383 1.00 96.62 87 ILE A N 1
ATOM 672 C CA . ILE A 1 87 ? 11.526 6.467 -11.385 1.00 96.62 87 ILE A CA 1
ATOM 673 C C . ILE A 1 87 ? 10.002 6.516 -11.525 1.00 96.62 87 ILE A C 1
ATOM 675 O O . ILE A 1 87 ? 9.449 5.984 -12.485 1.00 96.62 87 ILE A O 1
ATOM 679 N N . HIS A 1 88 ? 9.315 7.170 -10.585 1.00 95.19 88 HIS A N 1
ATOM 680 C CA . HIS A 1 88 ? 7.875 7.426 -10.670 1.00 95.19 88 HIS A CA 1
ATOM 681 C C . HIS A 1 88 ? 7.630 8.867 -11.135 1.00 95.19 88 HIS A C 1
ATOM 683 O O . HIS A 1 88 ? 7.778 9.812 -10.363 1.00 95.19 88 HIS A O 1
ATOM 689 N N . LEU A 1 89 ? 7.262 9.039 -12.407 1.00 93.19 89 LEU A N 1
ATOM 690 C CA . LEU A 1 89 ? 6.936 10.342 -12.991 1.00 93.19 89 LEU A CA 1
ATOM 691 C C . LEU A 1 89 ? 5.434 10.629 -12.842 1.00 93.19 89 LEU A C 1
ATOM 693 O O . LEU A 1 89 ? 4.609 10.010 -13.514 1.00 93.19 89 LEU A O 1
ATOM 697 N N . ARG A 1 90 ? 5.061 11.591 -11.989 1.00 88.88 90 ARG A N 1
ATOM 698 C CA . ARG A 1 90 ? 3.667 12.035 -11.812 1.00 88.88 90 ARG A CA 1
ATOM 699 C C . ARG A 1 90 ? 3.399 13.296 -12.640 1.00 88.88 90 ARG A C 1
ATOM 701 O O . ARG A 1 90 ? 3.251 14.377 -12.094 1.00 88.88 90 ARG A O 1
ATOM 708 N N . ASN A 1 91 ? 3.313 13.152 -13.963 1.00 89.31 91 ASN A N 1
ATOM 709 C CA . ASN A 1 91 ? 3.198 14.292 -14.893 1.00 89.31 91 ASN A CA 1
ATOM 710 C C . ASN A 1 91 ? 1.810 14.425 -15.551 1.00 89.31 91 ASN A C 1
ATOM 712 O O . ASN A 1 91 ? 1.665 15.085 -16.576 1.00 89.31 91 ASN A O 1
ATOM 716 N N . GLY A 1 92 ? 0.784 13.776 -14.995 1.00 85.50 92 GLY A N 1
ATOM 717 C CA . GLY A 1 92 ? -0.584 13.878 -15.512 1.00 85.50 92 GLY A CA 1
ATOM 718 C C . GLY A 1 92 ? -1.147 15.299 -15.397 1.00 85.50 92 GLY A C 1
ATOM 719 O O . GLY A 1 92 ? -0.737 16.071 -14.531 1.00 85.50 92 GLY A O 1
ATOM 720 N N . ILE A 1 93 ? -2.126 15.638 -16.239 1.00 82.38 93 ILE A N 1
ATOM 721 C CA . ILE A 1 93 ? -2.733 16.980 -16.285 1.00 82.38 93 ILE A CA 1
ATOM 722 C C . ILE A 1 93 ? -3.331 17.424 -14.934 1.00 82.38 93 ILE A C 1
ATOM 724 O O . ILE A 1 93 ? -3.314 18.610 -14.599 1.00 82.38 93 ILE A O 1
ATOM 728 N N . ASP A 1 94 ? -3.774 16.464 -14.120 1.00 81.06 94 ASP A N 1
ATOM 729 C CA . ASP A 1 94 ? -4.301 16.687 -12.768 1.00 81.06 94 ASP A CA 1
ATOM 730 C C . ASP A 1 94 ? -3.222 17.093 -11.752 1.00 81.06 94 ASP A C 1
ATOM 732 O O . ASP A 1 94 ? -3.545 17.569 -10.669 1.00 81.06 94 ASP A O 1
ATOM 736 N N . TRP A 1 95 ? -1.939 16.938 -12.094 1.00 72.19 95 TRP A N 1
ATOM 737 C CA . TRP A 1 95 ? -0.798 17.383 -11.288 1.00 72.19 95 TRP A CA 1
ATOM 738 C C . TRP A 1 95 ? -0.290 18.774 -11.693 1.00 72.19 95 TRP A C 1
ATOM 740 O O . TRP A 1 95 ? 0.215 19.524 -10.861 1.00 72.19 95 TRP A O 1
ATOM 750 N N . VAL A 1 96 ? -0.4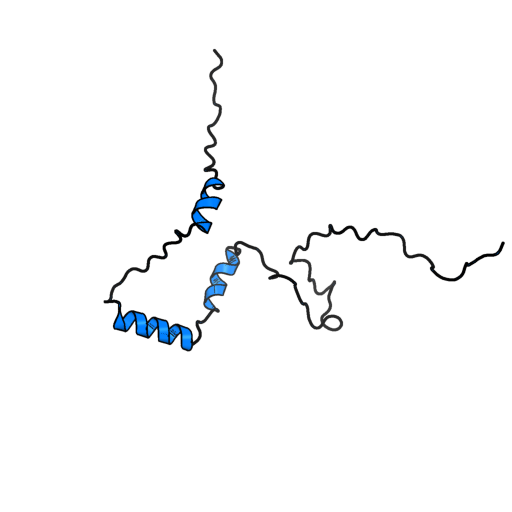76 19.160 -12.960 1.00 65.88 96 VAL A N 1
ATOM 751 C CA . VAL A 1 96 ? -0.012 20.451 -13.499 1.00 65.88 96 VAL A CA 1
ATOM 752 C C . VAL A 1 96 ? -0.899 21.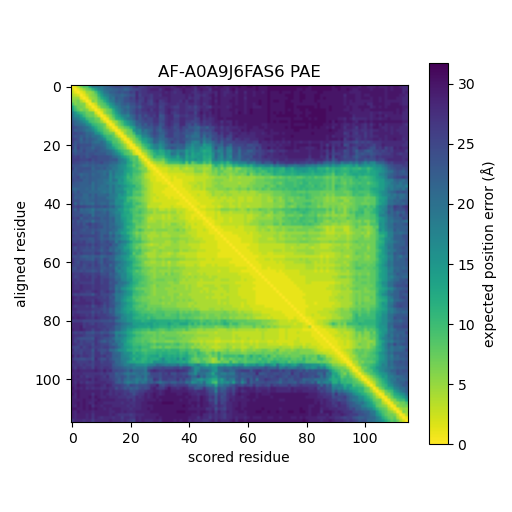616 -13.039 1.00 65.88 96 VAL A C 1
ATOM 754 O O . VAL A 1 96 ? -0.397 22.702 -12.762 1.00 65.88 96 VAL A O 1
ATOM 757 N N . ARG A 1 97 ? -2.216 21.406 -12.900 1.00 60.97 97 ARG A N 1
ATOM 758 C CA . ARG A 1 97 ? -3.156 22.461 -12.468 1.00 60.97 97 ARG A CA 1
ATOM 759 C C . ARG A 1 97 ? -2.990 22.900 -10.999 1.00 60.97 97 ARG A C 1
ATOM 761 O O . ARG A 1 97 ? -3.007 24.106 -10.756 1.00 60.97 97 ARG A O 1
ATOM 768 N N . PRO A 1 98 ? -2.784 21.998 -10.020 1.00 54.59 98 PRO A N 1
ATOM 769 C CA . PRO A 1 98 ? -2.529 22.381 -8.628 1.00 54.59 98 PRO A CA 1
ATOM 770 C C . PRO A 1 98 ? -1.121 22.935 -8.378 1.00 54.59 98 PRO A C 1
ATOM 772 O O . PRO A 1 98 ? -0.921 23.628 -7.383 1.00 54.59 98 PRO A O 1
ATOM 775 N N . ALA A 1 99 ? -0.149 22.672 -9.262 1.00 54.31 99 ALA A N 1
ATOM 776 C CA . ALA A 1 99 ? 1.226 23.162 -9.112 1.00 54.31 99 ALA A CA 1
ATOM 777 C C . ALA A 1 99 ? 1.322 24.702 -9.093 1.00 54.31 99 ALA A C 1
ATOM 779 O O . ALA A 1 99 ? 2.266 25.251 -8.530 1.00 54.31 99 ALA A O 1
ATOM 780 N N . GLY A 1 100 ? 0.313 25.408 -9.621 1.00 52.75 100 GLY A N 1
ATOM 781 C CA . GLY A 1 100 ? 0.182 26.864 -9.493 1.00 52.75 100 GLY A CA 1
ATOM 782 C C . GLY A 1 100 ? -0.213 27.357 -8.090 1.00 52.75 100 GLY A C 1
ATOM 783 O O . GLY A 1 100 ? -0.067 28.544 -7.804 1.00 52.75 100 GLY A O 1
ATOM 784 N N . LEU A 1 101 ? -0.692 26.474 -7.202 1.00 58.38 101 LEU A N 1
ATOM 785 C CA . LEU A 1 101 ? -1.056 26.799 -5.814 1.00 58.38 101 LEU A CA 1
ATOM 786 C C . LEU A 1 101 ? 0.110 26.593 -4.831 1.00 58.38 101 LEU A C 1
ATOM 788 O O . LEU A 1 101 ? 0.055 27.060 -3.692 1.00 58.38 101 LEU A O 1
ATOM 792 N N . CYS A 1 102 ? 1.199 25.953 -5.262 1.00 55.78 102 CYS A N 1
ATOM 793 C CA . CYS A 1 102 ? 2.458 25.938 -4.525 1.00 55.78 102 CYS A CA 1
ATOM 794 C C . CYS A 1 102 ? 3.131 27.314 -4.649 1.00 55.78 102 CYS A C 1
ATOM 796 O O . CYS A 1 102 ? 4.095 27.492 -5.388 1.00 55.78 102 CYS A O 1
ATOM 798 N N . ARG A 1 103 ? 2.620 28.317 -3.923 1.00 53.97 103 ARG A N 1
ATOM 799 C CA . ARG A 1 103 ? 3.338 29.578 -3.714 1.00 53.97 103 ARG A CA 1
ATOM 800 C C . ARG A 1 103 ? 4.634 29.257 -2.977 1.00 53.97 103 ARG A C 1
ATOM 802 O O . ARG A 1 103 ? 4.624 29.060 -1.764 1.00 53.97 103 ARG A O 1
ATOM 809 N N . SER A 1 104 ? 5.752 29.233 -3.697 1.00 56.69 104 SER A N 1
ATOM 810 C CA . SER A 1 104 ? 7.069 29.361 -3.087 1.00 56.69 104 SER A CA 1
ATOM 811 C C . SER A 1 104 ? 7.056 30.640 -2.252 1.00 56.69 104 SER A C 1
ATOM 813 O O . SER A 1 104 ? 6.966 31.744 -2.794 1.00 56.69 104 SER A O 1
ATOM 815 N N . GLY A 1 105 ? 7.061 30.503 -0.930 1.00 50.31 105 GLY A N 1
ATOM 816 C CA . GLY A 1 105 ? 7.135 31.630 -0.018 1.00 50.31 105 GLY A CA 1
ATOM 817 C C . GLY A 1 105 ? 8.503 32.290 -0.111 1.00 50.31 105 GLY A C 1
ATOM 818 O O . GLY A 1 105 ? 9.362 32.037 0.726 1.00 50.31 105 GLY A O 1
ATOM 819 N N . THR A 1 106 ? 8.711 33.174 -1.085 1.00 40.31 106 THR A N 1
ATOM 820 C CA . THR A 1 106 ? 9.737 34.206 -0.957 1.00 40.31 106 THR A CA 1
ATOM 821 C C . THR A 1 106 ? 9.199 35.230 0.037 1.00 40.31 106 THR A C 1
ATOM 823 O O . THR A 1 106 ? 8.468 36.160 -0.300 1.00 40.31 106 THR A O 1
ATOM 826 N N . LYS A 1 107 ? 9.537 35.065 1.319 1.00 44.84 107 LYS A N 1
ATOM 827 C CA . LYS A 1 107 ? 9.525 36.206 2.235 1.00 44.84 107 LYS A CA 1
ATOM 828 C C . LYS A 1 107 ? 10.646 37.142 1.783 1.00 44.84 107 LYS A C 1
ATOM 830 O O . LYS A 1 107 ? 11.744 37.086 2.321 1.00 44.84 107 LYS A O 1
ATOM 835 N N . GLN A 1 108 ? 10.393 37.985 0.778 1.00 43.31 108 GLN A N 1
ATOM 836 C CA . GLN A 1 108 ? 11.202 39.187 0.617 1.00 43.31 108 GLN A CA 1
ATOM 837 C C . GLN A 1 108 ? 10.958 40.039 1.862 1.00 43.31 108 GLN A C 1
ATOM 839 O O . GLN A 1 108 ? 9.880 40.610 2.050 1.00 43.31 108 GLN A O 1
ATOM 844 N N . GLY A 1 109 ? 11.943 40.041 2.758 1.00 37.94 109 GLY A N 1
ATOM 845 C CA . GLY A 1 109 ? 12.016 40.995 3.846 1.00 37.94 109 GLY A CA 1
ATOM 846 C C . GLY A 1 109 ? 11.980 42.392 3.246 1.00 37.94 109 GLY A C 1
ATOM 847 O O . GLY A 1 109 ? 12.875 42.779 2.501 1.00 37.94 109 GLY A O 1
ATOM 848 N N . LYS A 1 110 ? 10.923 43.143 3.552 1.00 45.88 110 LYS A N 1
ATOM 849 C CA . LYS A 1 110 ? 10.889 44.585 3.331 1.00 45.88 110 LYS A CA 1
ATOM 850 C C . LYS A 1 110 ? 11.894 45.203 4.302 1.00 45.88 110 LYS A C 1
ATOM 852 O O . LYS A 1 110 ? 11.526 45.533 5.425 1.00 45.88 110 LYS A O 1
ATOM 857 N N . HIS A 1 111 ? 13.156 45.302 3.898 1.00 39.06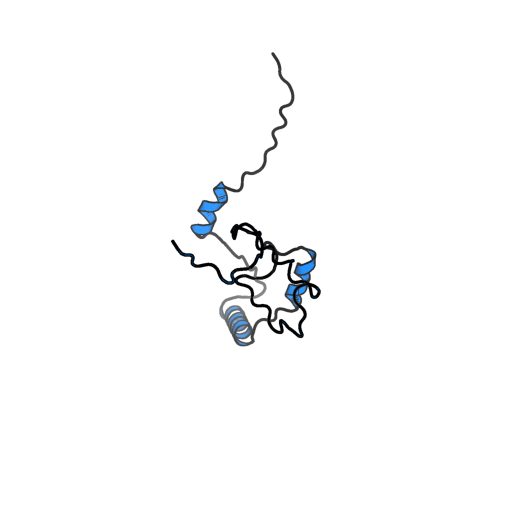 111 HIS A N 1
ATOM 858 C CA . HIS A 1 111 ? 14.151 46.097 4.605 1.00 39.06 111 HIS A CA 1
ATOM 859 C C . HIS A 1 111 ? 14.367 47.404 3.836 1.00 39.06 111 HIS A C 1
ATOM 861 O O . HIS A 1 111 ? 14.718 47.384 2.665 1.00 39.06 111 HIS A O 1
ATOM 867 N N . LEU A 1 112 ? 14.057 48.505 4.526 1.00 48.62 112 LEU A N 1
ATOM 868 C CA . LEU A 1 112 ? 14.405 49.909 4.283 1.00 48.62 112 LEU A CA 1
ATOM 869 C C . LEU A 1 112 ? 14.868 50.327 2.870 1.00 48.62 112 LEU A C 1
ATOM 871 O O . LEU A 1 112 ? 16.000 50.073 2.480 1.00 48.62 112 LEU A O 1
ATOM 875 N N . ALA A 1 113 ? 14.073 51.197 2.247 1.00 35.88 113 ALA A N 1
ATOM 876 C CA . ALA A 1 113 ? 14.568 52.462 1.700 1.00 35.88 113 ALA A CA 1
ATOM 877 C C . ALA A 1 113 ? 13.401 53.460 1.675 1.00 35.88 113 ALA A C 1
ATOM 879 O O . ALA A 1 113 ? 12.545 53.420 0.796 1.00 35.88 113 ALA A O 1
ATOM 880 N N . ARG A 1 114 ? 13.329 54.315 2.702 1.00 40.16 114 ARG A N 1
ATOM 881 C CA . ARG A 1 114 ? 12.702 55.629 2.553 1.00 40.16 114 ARG A CA 1
ATOM 882 C C . ARG A 1 114 ? 13.738 56.494 1.836 1.00 40.16 114 ARG A C 1
ATOM 884 O O . ARG A 1 114 ? 14.837 56.647 2.364 1.00 40.16 114 ARG A O 1
ATOM 891 N N . GLN A 1 115 ? 13.391 56.994 0.660 1.00 48.91 115 GLN A N 1
ATOM 892 C CA . GLN A 1 115 ? 13.917 58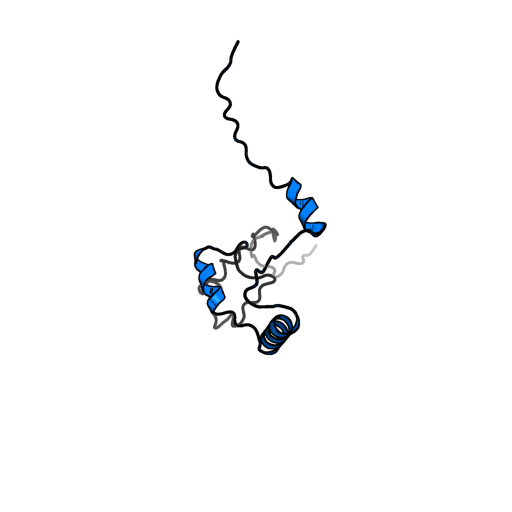.245 0.123 1.00 48.91 115 GLN A CA 1
ATOM 893 C C . GLN A 1 115 ? 12.738 59.206 0.048 1.00 48.91 115 GLN A C 1
ATOM 895 O O . GLN A 1 115 ? 11.634 58.720 -0.296 1.00 48.91 115 GLN A O 1
#

Solvent-accessible surface area (backbone atoms only — not comparable to full-atom values): 8419 Å² total; per-residue (Å²): 141,80,86,94,80,83,86,86,80,81,80,76,90,70,80,85,66,94,68,76,75,88,58,64,86,68,83,39,60,93,82,51,40,56,94,84,42,78,69,89,85,68,101,58,79,73,65,69,85,75,75,56,80,87,58,57,69,58,56,77,75,65,73,78,53,68,75,56,50,52,52,53,52,50,49,44,71,75,76,52,67,85,87,78,84,90,80,90,83,81,79,50,73,82,50,61,66,58,57,75,70,65,71,77,80,76,78,75,74,89,72,86,82,88,127

Organism: Haemaphysalis longicornis (NCBI:txid44386)

Foldseek 3Di:
DDDDDDDPDDDDDDDPPPPPPPQLPPPDCVVPPCVRPVDDDDPDDNADPPHDPVCPVVCVVDDDDPVVVVVVVVCCVPPHDPPDDDDDDPPDPVVVVCVVVPPPPPPPPPDDDDD

Sequence (115 aa):
MCDLSLLCGAAQGKTFEAREKCHPSLASEKRYPSERFPVLAFVGAPANFPVQQENLALQAHLSWSDAVLNRARHFIRTSLRAPFVGIHLRNGIDWVRPAGLCRSGTKQGKHLARQ

InterPro domains:
  IPR019378 GDP-fucose protein O-fucosyltransferase [PF10250] (37-108)
  IPR039922 GDP-fucose protein O-fucosyltransferase 1 [PTHR21420] (29-106)